Protein AF-A0A3D0ZKU4-F1 (afdb_monomer)

Secondary structure (DSSP, 8-state):
---PPP----------PPTTSTTTTS-HHHHHHHHHHHHHHHHT--GGG--EEEEE-S--TTS-S-HHHHHHHHTT--TTS-EEEE-BTBTHHHHHHHHHHHHHHHTS-S-EEEEE---GGGPPP-

Sequence (126 aa):
MSSQDIVVVGAARTPQGKLMGQLASRSAVQLGAAAIAAALERSGIGPAAVDAVIVGQVLTAGAGQNPARQSAVAAGIPLSAPAVTVNKVCLSGLSAIIQGVRLLKLGEADVVVAGGQESMSQAPHL

Structure (mmCIF, N/CA/C/O backbone):
data_AF-A0A3D0ZKU4-F1
#
_entry.id   AF-A0A3D0ZKU4-F1
#
loop_
_atom_site.group_PDB
_atom_site.id
_atom_site.type_symbol
_atom_site.label_atom_id
_atom_site.label_alt_id
_atom_site.label_comp_id
_atom_site.label_asym_id
_atom_site.label_entity_id
_atom_site.label_seq_id
_atom_site.pdbx_PDB_ins_code
_atom_site.Cartn_x
_atom_site.Cartn_y
_atom_site.Cartn_z
_atom_site.occupancy
_atom_site.B_iso_or_equiv
_atom_site.auth_seq_id
_atom_site.auth_comp_id
_atom_site.auth_asym_id
_atom_site.auth_atom_id
_atom_site.pdbx_PDB_model_num
ATOM 1 N N . MET A 1 1 ? -7.872 18.786 19.645 1.00 58.84 1 MET A N 1
ATOM 2 C CA . MET A 1 1 ? -7.350 17.698 18.787 1.00 58.84 1 MET A CA 1
ATOM 3 C C . MET A 1 1 ? -7.410 16.425 19.610 1.00 58.84 1 MET A C 1
ATOM 5 O O . MET A 1 1 ? -7.011 16.492 20.765 1.00 58.84 1 MET A O 1
ATOM 9 N N . SER A 1 2 ? -7.984 15.341 19.079 1.00 56.84 2 SER A N 1
ATOM 10 C CA . SER A 1 2 ? -8.074 14.058 19.795 1.00 56.84 2 SER A CA 1
ATOM 11 C C . SER A 1 2 ? -6.680 13.603 20.242 1.00 56.84 2 SER A C 1
ATOM 13 O O . SER A 1 2 ? -5.726 13.701 19.472 1.00 56.84 2 SER A O 1
ATOM 15 N N . SER A 1 3 ? -6.569 13.152 21.489 1.00 68.31 3 SER A N 1
ATOM 16 C CA . SER A 1 3 ? -5.345 12.685 22.149 1.00 68.31 3 SER A CA 1
ATOM 17 C C . SER A 1 3 ? -5.026 11.218 21.842 1.00 68.31 3 SER A C 1
ATOM 19 O O . SER A 1 3 ? -4.421 10.543 22.669 1.00 68.31 3 SER A O 1
ATOM 21 N N . GLN A 1 4 ? -5.512 10.687 20.719 1.00 82.50 4 GLN A N 1
ATOM 22 C CA . GLN A 1 4 ? -5.302 9.287 20.366 1.00 82.50 4 GLN A CA 1
ATOM 23 C C . GLN A 1 4 ? -3.993 9.118 19.598 1.00 82.50 4 GLN A C 1
ATOM 25 O O . GLN A 1 4 ? -3.766 9.761 18.568 1.00 82.50 4 GLN A O 1
ATOM 30 N N . ASP A 1 5 ? -3.137 8.246 20.123 1.00 93.25 5 ASP A N 1
ATOM 31 C CA . ASP A 1 5 ? -1.880 7.880 19.492 1.00 93.25 5 ASP A CA 1
ATOM 32 C C . ASP A 1 5 ? -2.139 7.062 18.225 1.00 93.25 5 ASP A C 1
ATOM 34 O O . ASP A 1 5 ? -2.928 6.119 18.214 1.00 93.25 5 ASP A O 1
ATOM 38 N N . ILE A 1 6 ? -1.435 7.409 17.149 1.00 96.25 6 ILE A N 1
ATOM 39 C CA . ILE A 1 6 ? -1.428 6.630 15.910 1.00 96.25 6 ILE A CA 1
ATOM 40 C C . ILE A 1 6 ? -0.167 5.781 15.903 1.00 96.25 6 ILE A C 1
ATOM 42 O O . ILE A 1 6 ? 0.945 6.310 15.948 1.00 96.25 6 ILE A O 1
ATOM 46 N N . VAL A 1 7 ? -0.347 4.468 15.815 1.00 97.50 7 VAL A N 1
ATOM 47 C CA . VAL A 1 7 ? 0.726 3.482 15.963 1.00 97.50 7 VAL A CA 1
ATOM 48 C C . VAL A 1 7 ? 0.870 2.607 14.719 1.00 97.50 7 VAL A C 1
ATOM 50 O O . VAL A 1 7 ? -0.086 2.370 13.984 1.00 97.50 7 VAL A O 1
ATOM 53 N N . VAL A 1 8 ? 2.084 2.102 14.485 1.00 98.25 8 VAL A N 1
ATOM 54 C CA . VAL A 1 8 ? 2.352 1.084 13.460 1.00 98.25 8 VAL A CA 1
ATOM 55 C C . VAL A 1 8 ? 2.311 -0.285 14.127 1.00 98.25 8 VAL A C 1
ATOM 57 O O . VAL A 1 8 ? 3.216 -0.641 14.874 1.00 98.25 8 VAL A O 1
ATOM 60 N N . VAL A 1 9 ? 1.259 -1.047 13.846 1.00 97.81 9 VAL A N 1
ATOM 61 C CA . VAL A 1 9 ? 1.009 -2.369 14.452 1.00 97.81 9 VAL A CA 1
ATOM 62 C C . VAL A 1 9 ? 1.565 -3.536 13.634 1.00 97.81 9 VAL A C 1
ATOM 64 O O . VAL A 1 9 ? 1.704 -4.637 14.149 1.00 97.81 9 VAL A O 1
ATOM 67 N N . GLY A 1 10 ? 1.924 -3.310 12.370 1.00 98.19 10 GLY A N 1
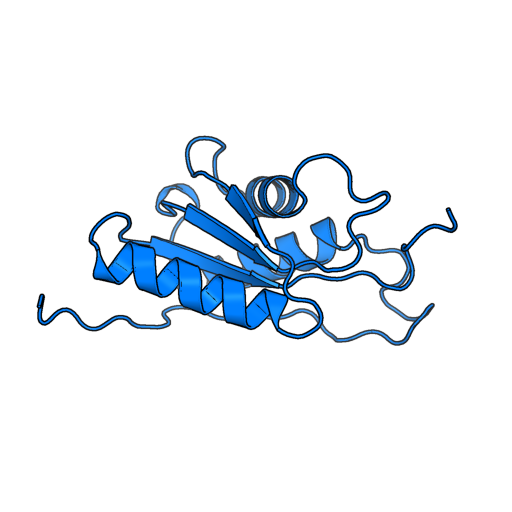ATOM 68 C CA . GLY A 1 10 ? 2.562 -4.305 11.511 1.00 98.19 10 GLY A CA 1
ATOM 69 C C . GLY A 1 10 ? 3.240 -3.654 10.313 1.00 98.19 10 GLY A C 1
ATOM 70 O O . GLY A 1 10 ? 2.774 -2.643 9.790 1.00 98.19 10 GLY A O 1
ATOM 71 N N . ALA A 1 11 ? 4.366 -4.224 9.886 1.00 98.38 11 ALA A N 1
ATOM 72 C CA . ALA A 1 11 ? 5.112 -3.755 8.725 1.00 98.38 11 ALA A CA 1
ATOM 73 C C . ALA A 1 11 ? 5.834 -4.913 8.029 1.00 98.38 11 ALA A C 1
ATOM 75 O O . ALA A 1 11 ? 6.412 -5.804 8.664 1.00 98.38 11 ALA A O 1
ATOM 76 N N . ALA A 1 12 ? 5.845 -4.875 6.700 1.00 98.75 12 ALA A N 1
ATOM 77 C CA . ALA A 1 12 ? 6.570 -5.820 5.870 1.00 98.75 12 ALA A CA 1
ATOM 78 C C . ALA A 1 12 ? 6.990 -5.169 4.549 1.00 98.75 12 ALA A C 1
ATOM 80 O O . ALA A 1 12 ? 6.451 -4.148 4.128 1.00 98.75 12 ALA A O 1
ATOM 81 N N . ARG A 1 13 ? 7.979 -5.777 3.894 1.00 98.75 13 ARG A N 1
ATOM 82 C CA . ARG A 1 13 ? 8.408 -5.436 2.537 1.00 98.75 13 ARG A CA 1
ATOM 83 C C . ARG A 1 13 ? 8.883 -6.692 1.826 1.00 98.75 13 ARG A C 1
ATOM 85 O O . ARG A 1 13 ? 9.367 -7.623 2.472 1.00 98.75 13 ARG A O 1
ATOM 92 N N . THR A 1 14 ? 8.836 -6.682 0.502 1.00 98.75 14 THR A N 1
ATOM 93 C CA . THR A 1 14 ? 9.520 -7.694 -0.305 1.00 98.75 14 THR A CA 1
ATOM 94 C C . THR A 1 14 ? 11.045 -7.493 -0.246 1.00 98.75 14 THR A C 1
ATOM 96 O O . THR A 1 14 ? 11.539 -6.421 0.148 1.00 98.75 14 THR A O 1
ATOM 99 N N . PRO A 1 15 ? 11.842 -8.488 -0.674 1.00 98.44 15 PRO A N 1
ATOM 100 C CA . PRO A 1 15 ? 13.199 -8.230 -1.145 1.00 98.44 15 PRO A CA 1
ATOM 101 C C . PRO A 1 15 ? 13.193 -7.174 -2.264 1.00 98.44 15 PRO A C 1
ATOM 103 O O . PRO A 1 15 ? 12.204 -7.035 -2.986 1.00 98.44 15 PRO A O 1
ATOM 106 N N . GLN A 1 16 ? 14.294 -6.437 -2.417 1.00 98.19 16 GLN A N 1
ATOM 107 C CA . GLN A 1 16 ? 14.483 -5.527 -3.549 1.00 98.19 16 GLN A CA 1
ATOM 108 C C . GLN A 1 16 ? 15.291 -6.253 -4.626 1.00 98.19 16 GLN A C 1
ATOM 110 O O . GLN A 1 16 ? 16.435 -6.640 -4.393 1.00 98.19 16 GLN A O 1
ATOM 115 N N . GLY A 1 17 ? 14.671 -6.484 -5.783 1.00 97.75 17 GLY A N 1
ATOM 116 C CA . GLY A 1 17 ? 15.328 -7.092 -6.938 1.00 97.75 17 GLY A CA 1
ATOM 117 C C . GLY A 1 17 ? 16.066 -6.052 -7.778 1.00 97.75 17 GLY A C 1
ATOM 118 O O . GLY A 1 17 ? 15.670 -4.888 -7.820 1.00 97.75 17 GLY A O 1
ATOM 119 N N . LYS A 1 18 ? 17.120 -6.475 -8.483 1.00 98.38 18 LYS A N 1
ATOM 120 C CA . LYS A 1 18 ? 17.733 -5.647 -9.534 1.00 98.38 18 LYS A CA 1
ATOM 121 C C . LYS A 1 18 ? 16.801 -5.557 -10.750 1.00 98.38 18 LYS A C 1
ATOM 123 O O . LYS A 1 18 ? 15.981 -6.453 -10.966 1.00 98.38 18 LYS A O 1
ATOM 128 N N . LEU A 1 19 ? 16.950 -4.498 -11.549 1.00 98.19 19 LEU A N 1
ATOM 129 C CA . LEU A 1 19 ? 16.258 -4.354 -12.834 1.00 98.19 19 LEU A CA 1
ATOM 130 C C . LEU A 1 19 ? 16.525 -5.588 -13.711 1.00 98.19 19 LEU A C 1
ATOM 132 O O . LEU A 1 19 ? 17.675 -6.009 -13.827 1.00 98.19 19 LEU A O 1
ATOM 136 N N . MET A 1 20 ? 15.468 -6.176 -14.278 1.00 97.12 20 MET A N 1
ATOM 137 C CA . MET A 1 20 ? 15.522 -7.438 -15.035 1.00 97.12 20 MET A CA 1
ATOM 138 C C . MET A 1 20 ? 16.142 -8.621 -14.259 1.00 97.12 20 MET A C 1
ATOM 140 O O . MET A 1 20 ? 16.678 -9.553 -14.850 1.00 97.12 20 MET A O 1
ATOM 144 N N . GLY A 1 21 ? 16.084 -8.584 -12.923 1.00 97.81 21 GLY A N 1
ATOM 145 C CA . GLY A 1 21 ? 16.645 -9.601 -12.033 1.00 97.81 21 GLY A CA 1
ATOM 146 C C . GLY A 1 21 ? 15.610 -10.563 -11.436 1.00 97.81 21 GLY A C 1
ATOM 147 O O . GLY A 1 21 ? 14.630 -10.952 -12.064 1.00 97.81 21 GLY A O 1
ATOM 148 N N . GLN A 1 22 ? 15.821 -10.928 -10.170 1.00 98.25 22 GLN A N 1
ATOM 149 C CA . GLN A 1 22 ? 15.140 -12.026 -9.462 1.00 98.25 22 GLN A CA 1
ATOM 150 C C . GLN A 1 22 ? 13.617 -11.871 -9.362 1.00 98.25 22 GLN A C 1
ATOM 152 O O . GLN A 1 22 ? 12.902 -12.861 -9.234 1.00 98.25 22 GLN A O 1
ATOM 157 N N . LEU A 1 23 ? 13.124 -10.631 -9.386 1.00 98.31 23 LEU A N 1
ATOM 158 C CA . LEU A 1 23 ? 11.701 -10.307 -9.265 1.00 98.31 23 LEU A CA 1
ATOM 159 C C . LEU A 1 23 ? 11.095 -9.798 -10.580 1.00 98.31 23 LEU A C 1
ATOM 161 O O . LEU A 1 23 ? 9.961 -9.336 -10.572 1.00 98.31 23 LEU A O 1
ATOM 165 N N . ALA A 1 24 ? 11.809 -9.880 -11.710 1.00 98.19 24 ALA A N 1
ATOM 166 C CA . ALA A 1 24 ? 11.341 -9.332 -12.988 1.00 98.19 24 ALA A CA 1
ATOM 167 C C . ALA A 1 24 ? 10.034 -9.971 -13.490 1.00 98.19 24 ALA A C 1
ATOM 169 O O . ALA A 1 24 ? 9.214 -9.312 -14.126 1.00 98.19 24 ALA A O 1
ATOM 170 N N . SER A 1 25 ? 9.796 -11.241 -13.151 1.00 97.94 25 SER A N 1
ATOM 171 C CA . SER A 1 25 ? 8.555 -11.948 -13.483 1.00 97.94 25 SER A CA 1
ATOM 172 C C . SER A 1 25 ? 7.359 -11.548 -12.611 1.00 97.94 25 SER A C 1
ATOM 174 O O . SER A 1 25 ? 6.247 -12.008 -12.867 1.00 97.94 25 SER A O 1
ATOM 176 N N . ARG A 1 26 ? 7.553 -10.708 -11.585 1.00 98.25 26 ARG A N 1
ATOM 177 C CA . ARG A 1 26 ? 6.495 -10.275 -10.667 1.00 98.25 26 ARG A CA 1
ATOM 178 C C . ARG A 1 26 ? 5.981 -8.884 -11.024 1.00 98.25 26 ARG A C 1
ATOM 180 O O . ARG A 1 26 ? 6.755 -7.935 -11.185 1.00 98.25 26 ARG A O 1
ATOM 187 N N . SER A 1 27 ? 4.659 -8.758 -11.098 1.00 98.56 27 SER A N 1
ATOM 188 C CA . SER A 1 27 ? 4.017 -7.457 -11.278 1.00 98.56 27 SER A CA 1
ATOM 189 C C . SER A 1 27 ? 4.097 -6.623 -10.002 1.00 98.56 27 SER A C 1
ATOM 191 O O . SER A 1 27 ? 4.216 -7.158 -8.897 1.00 98.56 27 SER A O 1
ATOM 193 N N . ALA A 1 28 ? 3.987 -5.299 -10.141 1.00 98.69 28 ALA A N 1
ATOM 194 C CA . ALA A 1 28 ? 3.934 -4.396 -8.990 1.00 98.69 28 ALA A CA 1
ATOM 195 C C . ALA A 1 28 ? 2.793 -4.782 -8.028 1.00 98.69 28 ALA A C 1
ATOM 197 O O . ALA A 1 28 ? 2.982 -4.784 -6.815 1.00 98.69 28 ALA A O 1
ATOM 198 N N . VAL A 1 29 ? 1.652 -5.210 -8.582 1.00 98.81 29 VAL A N 1
ATOM 199 C CA . VAL A 1 29 ? 0.491 -5.699 -7.826 1.00 98.81 29 VAL A CA 1
ATOM 200 C C . VAL A 1 29 ? 0.829 -6.938 -6.995 1.00 98.81 29 VAL A C 1
ATOM 202 O O . VAL A 1 29 ? 0.514 -6.989 -5.811 1.00 98.81 29 VAL A O 1
ATOM 205 N N . GLN A 1 30 ? 1.507 -7.933 -7.577 1.00 98.81 30 GLN A N 1
ATOM 206 C CA . GLN A 1 30 ? 1.895 -9.148 -6.848 1.00 98.81 30 GLN A CA 1
ATOM 207 C C . GLN A 1 30 ? 2.863 -8.844 -5.698 1.00 98.81 30 GLN A C 1
ATOM 209 O O . GLN A 1 30 ? 2.749 -9.425 -4.620 1.00 98.81 30 GLN A O 1
ATOM 214 N N . LEU A 1 31 ? 3.807 -7.925 -5.919 1.00 98.88 31 LEU A N 1
ATOM 215 C CA . LEU A 1 31 ? 4.762 -7.497 -4.896 1.00 98.88 31 LEU A CA 1
ATOM 216 C C . LEU A 1 31 ? 4.063 -6.742 -3.757 1.00 98.88 31 LEU A C 1
ATOM 218 O O . LEU A 1 31 ? 4.319 -7.024 -2.586 1.00 98.88 31 LEU A O 1
ATOM 222 N N . GLY A 1 32 ? 3.153 -5.823 -4.091 1.00 98.81 32 GLY A N 1
ATOM 223 C CA . GLY A 1 32 ? 2.365 -5.090 -3.104 1.00 98.81 32 GLY A CA 1
ATOM 224 C C . GLY A 1 32 ? 1.428 -5.992 -2.308 1.00 98.81 32 GLY A C 1
ATOM 225 O O . GLY A 1 32 ? 1.398 -5.897 -1.086 1.00 98.81 32 GLY A O 1
ATOM 226 N N . ALA A 1 33 ? 0.731 -6.920 -2.967 1.00 98.88 33 ALA A N 1
ATOM 227 C CA . ALA A 1 33 ? -0.142 -7.888 -2.305 1.00 98.88 33 ALA A CA 1
ATOM 228 C C . ALA A 1 33 ? 0.619 -8.740 -1.277 1.00 98.88 33 ALA A C 1
ATOM 230 O O . ALA A 1 33 ? 0.177 -8.879 -0.139 1.00 98.88 33 ALA A O 1
ATOM 231 N N . ALA A 1 34 ? 1.803 -9.245 -1.645 1.00 98.88 34 ALA A N 1
ATOM 232 C CA . ALA A 1 34 ? 2.650 -10.014 -0.736 1.00 98.88 34 ALA A CA 1
ATOM 233 C C . ALA A 1 34 ? 3.101 -9.188 0.483 1.00 98.88 34 ALA A C 1
ATOM 235 O O . ALA A 1 34 ? 3.108 -9.692 1.606 1.00 98.88 34 ALA A O 1
ATOM 236 N N . ALA A 1 35 ? 3.458 -7.915 0.280 1.00 98.88 35 ALA A N 1
ATOM 237 C CA . ALA A 1 35 ? 3.839 -7.026 1.374 1.00 98.88 35 ALA A CA 1
ATOM 238 C C . ALA A 1 35 ? 2.655 -6.702 2.303 1.00 98.88 35 ALA A C 1
ATOM 240 O O . ALA A 1 35 ? 2.823 -6.726 3.520 1.00 98.88 35 ALA A O 1
ATOM 241 N N . ILE A 1 36 ? 1.466 -6.442 1.748 1.00 98.88 36 ILE A N 1
ATOM 242 C CA . ILE A 1 36 ? 0.249 -6.162 2.523 1.00 98.88 36 ILE A CA 1
ATOM 243 C C . ILE A 1 36 ? -0.151 -7.383 3.355 1.00 98.88 36 ILE A C 1
ATOM 245 O O . ILE A 1 36 ? -0.343 -7.251 4.561 1.00 98.88 36 ILE A O 1
ATOM 249 N N . ALA A 1 37 ? -0.215 -8.568 2.741 1.00 98.88 37 ALA A N 1
ATOM 250 C CA . ALA A 1 37 ? -0.584 -9.801 3.433 1.00 98.88 37 ALA A CA 1
ATOM 251 C C . ALA A 1 37 ? 0.360 -10.091 4.612 1.00 98.88 37 ALA A C 1
ATOM 253 O O . ALA A 1 37 ? -0.098 -10.331 5.725 1.00 98.88 37 ALA A O 1
ATOM 254 N N . ALA A 1 38 ? 1.675 -9.967 4.401 1.00 98.88 38 ALA A N 1
ATOM 255 C CA . ALA A 1 38 ? 2.662 -10.167 5.462 1.00 98.88 38 ALA A CA 1
ATOM 256 C C . ALA A 1 38 ? 2.595 -9.091 6.563 1.00 98.88 38 ALA A C 1
ATOM 258 O O . ALA A 1 38 ? 2.908 -9.372 7.719 1.00 98.88 38 ALA A O 1
ATOM 259 N N . ALA A 1 39 ? 2.224 -7.849 6.234 1.00 98.81 39 ALA A N 1
ATOM 260 C CA . ALA A 1 39 ? 2.046 -6.797 7.233 1.00 98.81 39 ALA A CA 1
ATOM 261 C C . ALA A 1 39 ? 0.812 -7.051 8.115 1.00 98.81 39 ALA A C 1
ATOM 263 O O . ALA A 1 39 ? 0.907 -6.867 9.327 1.00 98.81 39 ALA A O 1
ATOM 264 N N . LEU A 1 40 ? -0.297 -7.509 7.520 1.00 98.75 40 LEU A N 1
ATOM 265 C CA . LEU A 1 40 ? -1.516 -7.904 8.238 1.00 98.75 40 LEU A CA 1
ATOM 266 C C . LEU A 1 40 ? -1.294 -9.143 9.114 1.00 98.75 40 LEU A C 1
ATOM 268 O O . LEU A 1 40 ? -1.706 -9.169 10.268 1.00 98.75 40 LEU A O 1
ATOM 272 N N . GLU A 1 41 ? -0.576 -10.144 8.602 1.00 98.62 41 GLU A N 1
ATOM 273 C CA . GLU A 1 41 ? -0.200 -11.327 9.383 1.00 98.62 41 GLU A CA 1
ATOM 274 C C . GLU A 1 41 ? 0.594 -10.933 10.639 1.00 98.62 41 GLU A C 1
ATOM 276 O O . GLU A 1 41 ? 0.276 -11.365 11.744 1.00 98.62 41 GLU A O 1
ATOM 281 N N . ARG A 1 42 ? 1.595 -10.054 10.490 1.00 98.56 42 ARG A N 1
ATOM 282 C CA . ARG A 1 42 ? 2.445 -9.592 11.603 1.00 98.56 42 ARG A CA 1
ATOM 283 C C . ARG A 1 42 ? 1.719 -8.705 12.607 1.00 98.56 42 ARG A C 1
ATOM 285 O O . ARG A 1 42 ? 2.155 -8.653 13.753 1.00 98.56 42 ARG A O 1
ATOM 292 N N . SER A 1 43 ? 0.672 -7.992 12.190 1.00 98.38 43 SER A N 1
ATOM 293 C CA . SER A 1 43 ? -0.146 -7.197 13.110 1.00 98.38 43 SER A CA 1
ATOM 294 C C . SER A 1 43 ? -1.207 -8.019 13.836 1.00 98.38 43 SER A C 1
ATOM 296 O O . SER A 1 43 ? -1.757 -7.543 14.826 1.00 98.38 43 SER A O 1
ATOM 298 N N . GLY A 1 44 ? -1.528 -9.223 13.348 1.00 98.12 44 GLY A N 1
ATOM 299 C CA . GLY A 1 44 ? -2.657 -10.015 13.838 1.00 98.12 44 GLY A CA 1
ATOM 300 C C . GLY A 1 44 ? -4.028 -9.433 13.464 1.00 98.12 44 GLY A C 1
ATOM 301 O O . GLY A 1 44 ? -5.045 -9.898 13.975 1.00 98.12 44 GLY A O 1
ATOM 302 N N . ILE A 1 45 ? -4.078 -8.425 12.584 1.00 98.06 45 ILE A N 1
ATOM 303 C CA . ILE A 1 45 ? -5.325 -7.793 12.142 1.00 98.06 45 ILE A CA 1
ATOM 304 C C . ILE A 1 45 ? -5.902 -8.563 10.956 1.00 98.06 45 ILE A C 1
ATOM 306 O O . ILE A 1 45 ? -5.242 -8.767 9.937 1.00 98.06 45 ILE A O 1
ATOM 310 N N . GLY A 1 46 ? -7.174 -8.948 11.067 1.00 98.25 46 GLY A N 1
ATOM 311 C CA . GLY A 1 46 ? -7.906 -9.573 9.970 1.00 98.25 46 GLY A CA 1
ATOM 312 C C . GLY A 1 46 ? -8.121 -8.602 8.794 1.00 98.25 46 GLY A C 1
ATOM 313 O O . GLY A 1 46 ? -8.469 -7.445 9.032 1.00 98.25 46 GLY A O 1
ATOM 314 N N . PRO A 1 47 ? -8.016 -9.045 7.524 1.00 98.38 47 PRO A N 1
ATOM 315 C CA . PRO A 1 47 ? -8.180 -8.168 6.357 1.00 98.38 47 PRO A CA 1
ATOM 316 C C . PRO A 1 47 ? -9.520 -7.421 6.293 1.00 98.38 47 PRO A C 1
ATOM 318 O O . PRO A 1 47 ? -9.590 -6.328 5.741 1.00 98.38 47 PRO A O 1
ATOM 321 N N . ALA A 1 48 ? -10.582 -7.998 6.865 1.00 98.44 48 ALA A N 1
ATOM 322 C CA . ALA A 1 48 ? -11.916 -7.398 6.904 1.00 98.44 48 ALA A CA 1
ATOM 323 C C . ALA A 1 48 ? -12.030 -6.182 7.840 1.00 98.44 48 ALA A C 1
ATOM 325 O O . ALA A 1 48 ? -12.999 -5.441 7.728 1.00 98.44 48 ALA A O 1
ATOM 326 N N . ALA A 1 49 ? -11.066 -5.982 8.743 1.00 98.38 49 ALA A N 1
ATOM 327 C CA . ALA A 1 49 ? -11.024 -4.830 9.638 1.00 98.38 49 ALA A CA 1
ATOM 328 C C . ALA A 1 49 ? -10.349 -3.603 9.006 1.00 98.38 49 ALA A C 1
ATOM 330 O O . ALA A 1 49 ? -10.283 -2.567 9.647 1.00 98.38 49 ALA A O 1
ATOM 331 N N . VAL A 1 50 ? -9.799 -3.715 7.791 1.00 98.75 50 VAL A N 1
ATOM 332 C CA . VAL A 1 50 ? -9.154 -2.589 7.105 1.00 98.75 50 VAL A CA 1
ATOM 333 C C . VAL A 1 50 ? -10.217 -1.657 6.531 1.00 98.75 50 VAL A C 1
ATOM 335 O O . VAL A 1 50 ? -10.991 -2.069 5.670 1.00 98.75 50 VAL A O 1
ATOM 338 N N . ASP A 1 51 ? -10.195 -0.389 6.933 1.00 98.75 51 ASP A N 1
ATOM 339 C CA . ASP A 1 51 ? -11.137 0.630 6.460 1.00 98.75 51 ASP A CA 1
ATOM 340 C C . ASP A 1 51 ? -10.691 1.262 5.140 1.00 98.75 51 ASP A C 1
ATOM 342 O O . ASP A 1 51 ? -11.514 1.613 4.299 1.00 98.75 51 ASP A O 1
ATOM 346 N N . ALA A 1 52 ? -9.380 1.409 4.927 1.00 98.75 52 ALA A N 1
ATOM 347 C CA . ALA A 1 52 ? -8.840 2.008 3.711 1.00 98.75 52 ALA A CA 1
ATOM 348 C C . ALA A 1 52 ? -7.463 1.455 3.332 1.00 98.75 52 ALA A C 1
ATOM 350 O O . ALA A 1 52 ? -6.645 1.096 4.183 1.00 98.75 52 ALA A O 1
ATOM 351 N N . VAL A 1 53 ? -7.182 1.445 2.026 1.00 98.88 53 VAL A N 1
ATOM 352 C CA . VAL A 1 53 ? -5.885 1.046 1.468 1.00 98.88 53 VAL A CA 1
ATOM 353 C C . VAL A 1 53 ? -5.312 2.156 0.594 1.00 98.88 53 VAL A C 1
ATOM 355 O O . VAL A 1 53 ? -5.931 2.593 -0.373 1.00 98.88 53 VAL A O 1
ATOM 358 N N . ILE A 1 54 ? -4.096 2.603 0.886 1.00 98.88 54 ILE A N 1
ATOM 359 C CA . ILE A 1 54 ? -3.424 3.652 0.114 1.00 98.88 54 ILE A CA 1
ATOM 360 C C . ILE A 1 54 ? -2.052 3.129 -0.294 1.00 98.88 54 ILE A C 1
ATOM 362 O O . ILE A 1 54 ? -1.206 2.847 0.550 1.00 98.88 54 ILE A O 1
ATOM 366 N N . VAL A 1 55 ? -1.803 2.988 -1.594 1.00 98.88 55 VAL A N 1
ATOM 367 C CA . VAL A 1 55 ? -0.530 2.442 -2.089 1.00 98.88 55 VAL A CA 1
ATOM 368 C C . VAL A 1 55 ? 0.082 3.379 -3.114 1.00 98.88 55 VAL A C 1
ATOM 370 O O . VAL A 1 55 ? -0.555 3.780 -4.086 1.00 98.88 55 VAL A O 1
ATOM 373 N N . GLY A 1 56 ? 1.344 3.729 -2.900 1.00 98.94 56 GLY A N 1
ATOM 374 C CA . GLY A 1 56 ? 2.133 4.484 -3.858 1.00 98.94 56 GLY A CA 1
ATOM 375 C C . GLY A 1 56 ? 2.645 3.621 -5.011 1.00 98.94 56 GLY A C 1
ATOM 376 O O . GLY A 1 56 ? 3.241 2.581 -4.750 1.00 98.94 56 GLY A O 1
ATOM 377 N N . GLN A 1 57 ? 2.483 4.070 -6.257 1.00 98.81 57 GLN A N 1
ATOM 378 C CA . GLN A 1 57 ? 3.129 3.480 -7.441 1.00 98.81 57 GLN A CA 1
ATOM 379 C C . GLN A 1 57 ? 3.361 4.569 -8.494 1.00 98.81 57 GLN A C 1
ATOM 381 O O . GLN A 1 57 ? 2.467 5.378 -8.747 1.00 98.81 57 GLN A O 1
ATOM 386 N N . VAL A 1 58 ? 4.548 4.600 -9.104 1.00 98.75 58 VAL A N 1
ATOM 387 C CA . VAL A 1 58 ? 4.910 5.626 -10.090 1.00 98.75 58 VAL A CA 1
ATOM 388 C C . VAL A 1 58 ? 4.585 5.151 -11.499 1.00 98.75 58 VAL A C 1
ATOM 390 O O . VAL A 1 58 ? 3.868 5.835 -12.228 1.00 98.75 58 VAL A O 1
ATOM 393 N N . LEU A 1 59 ? 5.086 3.975 -11.881 1.00 98.12 59 LEU A N 1
ATOM 394 C CA . LEU A 1 59 ? 4.917 3.428 -13.226 1.00 98.12 59 LEU A CA 1
ATOM 395 C C . LEU A 1 59 ? 3.643 2.580 -13.275 1.00 98.12 59 LEU A C 1
ATOM 397 O O . LEU A 1 59 ? 3.647 1.384 -12.995 1.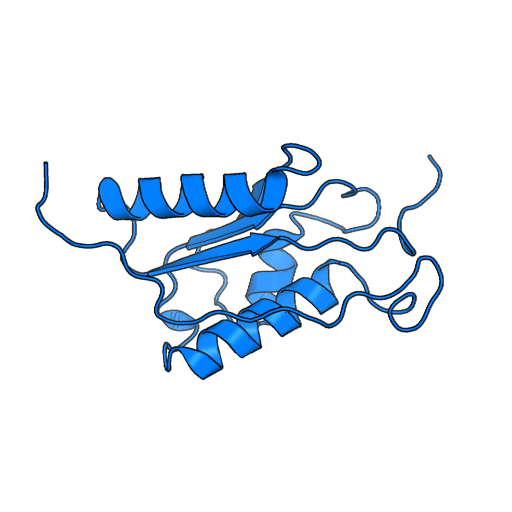00 98.12 59 LEU A O 1
ATOM 401 N N . THR A 1 60 ? 2.512 3.213 -13.584 1.00 97.62 60 THR A N 1
ATOM 402 C CA . THR A 1 60 ? 1.196 2.546 -13.615 1.00 97.62 60 THR A CA 1
ATOM 403 C C . THR A 1 60 ? 0.787 2.038 -14.997 1.00 97.62 60 THR A C 1
ATOM 405 O O . THR A 1 60 ? -0.170 1.268 -15.103 1.00 97.62 60 THR A O 1
ATOM 408 N N . ALA A 1 61 ? 1.504 2.421 -16.059 1.00 97.69 61 ALA A N 1
ATOM 409 C CA . ALA A 1 61 ? 1.265 1.901 -17.402 1.00 97.69 61 ALA A CA 1
ATOM 410 C C . ALA A 1 61 ? 1.398 0.367 -17.414 1.00 97.69 61 ALA A C 1
ATOM 412 O O . ALA A 1 61 ? 2.353 -0.184 -16.874 1.00 97.69 61 ALA A O 1
ATOM 413 N N . GLY A 1 62 ? 0.413 -0.326 -17.992 1.00 94.94 62 GLY A N 1
ATOM 414 C CA . GLY A 1 62 ? 0.369 -1.794 -18.021 1.00 94.94 62 GLY A CA 1
ATOM 415 C C . GLY A 1 62 ? -0.044 -2.471 -16.704 1.00 94.94 62 GLY A C 1
ATOM 416 O O . GLY A 1 62 ? -0.246 -3.680 -16.694 1.00 94.94 62 GLY A O 1
ATOM 417 N N . ALA A 1 63 ? -0.243 -1.728 -15.608 1.00 97.19 63 ALA A N 1
ATOM 418 C CA . ALA A 1 63 ? -0.608 -2.303 -14.308 1.00 97.19 63 ALA A CA 1
ATOM 419 C C . ALA A 1 63 ? -2.122 -2.544 -14.120 1.00 97.19 63 ALA A C 1
ATOM 421 O O . ALA A 1 63 ? -2.532 -3.075 -13.090 1.00 97.19 63 ALA A O 1
ATOM 422 N N . GLY A 1 64 ? -2.961 -2.156 -15.086 1.00 96.94 64 GLY A N 1
ATOM 423 C CA . GLY A 1 64 ? -4.422 -2.274 -15.011 1.00 96.94 64 GLY A CA 1
ATOM 424 C C . GLY A 1 64 ? -5.100 -1.177 -14.179 1.00 96.94 64 GLY A C 1
ATOM 425 O O . GLY A 1 64 ? -4.495 -0.165 -13.823 1.00 96.94 64 GLY A O 1
ATOM 426 N N . GLN A 1 65 ? -6.390 -1.359 -13.882 1.00 97.94 65 GLN A N 1
ATOM 427 C CA . GLN A 1 65 ? -7.188 -0.374 -13.143 1.00 97.94 65 GLN A CA 1
ATOM 428 C C . GLN A 1 65 ? -6.780 -0.335 -11.667 1.00 97.94 65 GLN A C 1
ATOM 430 O O . GLN A 1 65 ? -6.799 -1.371 -11.010 1.00 97.94 65 GLN A O 1
ATOM 435 N N . ASN A 1 66 ? -6.448 0.852 -11.146 1.00 98.50 66 ASN A N 1
ATOM 436 C CA . ASN A 1 66 ? -6.129 1.102 -9.731 1.00 98.50 66 ASN A CA 1
ATOM 437 C C . ASN A 1 66 ? -5.260 -0.011 -9.089 1.00 98.50 66 ASN A C 1
ATOM 439 O O . ASN A 1 66 ? -5.776 -0.884 -8.383 1.00 98.50 66 ASN A O 1
ATOM 443 N N . PRO A 1 67 ? -3.936 -0.003 -9.312 1.00 98.75 67 PRO A N 1
ATOM 444 C CA . PRO A 1 67 ? -3.039 -1.036 -8.791 1.00 98.75 67 PRO A CA 1
ATOM 445 C C . PRO A 1 67 ? -3.113 -1.248 -7.269 1.00 98.75 67 PRO A C 1
ATOM 447 O O . PRO A 1 67 ? -2.893 -2.362 -6.807 1.00 98.75 67 PRO A O 1
ATOM 450 N N . ALA A 1 68 ? -3.474 -0.223 -6.486 1.00 98.88 68 ALA A N 1
ATOM 451 C CA . ALA A 1 68 ? -3.679 -0.356 -5.040 1.00 98.88 68 ALA A CA 1
ATOM 452 C C . ALA A 1 68 ? -4.877 -1.2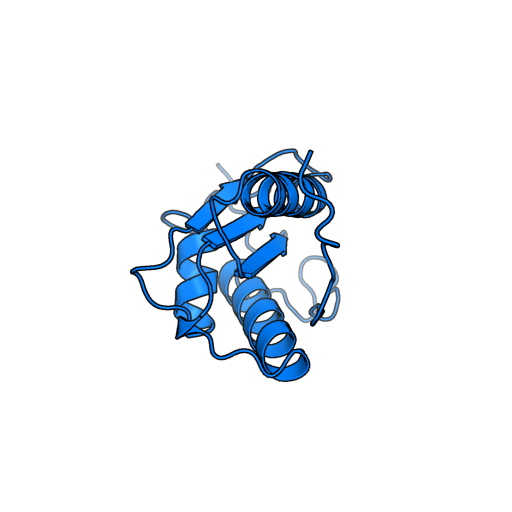60 -4.718 1.00 98.88 68 ALA A C 1
ATOM 454 O O . ALA A 1 68 ? -4.784 -2.127 -3.850 1.00 98.88 68 ALA A O 1
ATOM 455 N N . ARG A 1 69 ? -5.989 -1.094 -5.450 1.00 98.81 69 ARG A N 1
ATOM 456 C CA . ARG A 1 69 ? -7.172 -1.960 -5.342 1.00 98.81 69 ARG A CA 1
ATOM 457 C C . ARG A 1 69 ? -6.827 -3.406 -5.666 1.00 98.81 69 ARG A C 1
ATOM 459 O O . ARG A 1 69 ? -7.237 -4.298 -4.928 1.00 98.81 69 ARG A O 1
ATOM 466 N N . GLN A 1 70 ? -6.080 -3.639 -6.742 1.00 98.81 70 GLN A N 1
ATOM 467 C CA . GLN A 1 70 ? -5.697 -4.997 -7.125 1.00 98.81 70 GLN A CA 1
ATOM 468 C C . GLN A 1 70 ? -4.841 -5.665 -6.041 1.00 98.81 70 GLN A C 1
ATOM 470 O O . GLN A 1 70 ? -5.114 -6.803 -5.666 1.00 98.81 70 GLN A O 1
ATOM 475 N N . SER A 1 71 ? -3.865 -4.943 -5.480 1.00 98.88 71 SER A N 1
ATOM 476 C CA . SER A 1 71 ? -3.010 -5.457 -4.402 1.00 98.88 71 SER A CA 1
ATOM 477 C C . SER A 1 71 ? -3.783 -5.731 -3.116 1.00 98.88 71 SER A C 1
ATOM 479 O O . SER A 1 71 ? -3.542 -6.747 -2.473 1.00 98.88 71 SER A O 1
ATOM 481 N N . ALA A 1 72 ? -4.734 -4.859 -2.762 1.00 98.88 72 ALA A N 1
ATOM 482 C CA . ALA A 1 72 ? -5.603 -5.039 -1.602 1.00 98.88 72 ALA A CA 1
ATOM 483 C C . ALA A 1 72 ? -6.412 -6.341 -1.700 1.00 98.88 72 ALA A C 1
ATOM 485 O O . ALA A 1 72 ? -6.364 -7.170 -0.794 1.00 98.88 72 ALA A O 1
ATOM 486 N N . VAL A 1 73 ? -7.097 -6.549 -2.830 1.00 98.75 73 VAL A N 1
ATOM 487 C CA . VAL A 1 73 ? -7.914 -7.751 -3.066 1.00 98.75 73 VAL A CA 1
ATOM 488 C C . VAL A 1 73 ? -7.047 -9.007 -3.090 1.00 98.75 73 VAL A C 1
ATOM 490 O O . VAL A 1 73 ? -7.392 -10.004 -2.462 1.00 98.75 73 VAL A O 1
ATOM 493 N N . ALA A 1 74 ? -5.891 -8.956 -3.756 1.00 98.69 74 ALA A N 1
ATOM 494 C CA . ALA A 1 74 ? -4.952 -10.075 -3.790 1.00 98.69 74 ALA A CA 1
ATOM 495 C C . ALA A 1 74 ? -4.342 -10.400 -2.409 1.00 98.69 74 ALA A C 1
ATOM 497 O O . ALA A 1 74 ? -3.911 -11.529 -2.193 1.00 98.69 74 ALA A O 1
ATOM 498 N N . ALA A 1 75 ? -4.333 -9.444 -1.474 1.00 98.69 75 ALA A N 1
ATOM 499 C CA . ALA A 1 75 ? -3.944 -9.646 -0.077 1.00 98.69 75 ALA A CA 1
ATOM 500 C C . ALA A 1 75 ? -5.111 -10.071 0.841 1.00 98.69 75 ALA A C 1
ATOM 502 O O . ALA A 1 75 ? -4.925 -10.192 2.049 1.00 98.69 75 ALA A O 1
ATOM 503 N N . GLY A 1 76 ? -6.311 -10.288 0.289 1.00 98.50 76 GLY A N 1
ATOM 504 C CA . GLY A 1 76 ? -7.496 -10.735 1.027 1.00 98.50 76 GLY A CA 1
ATOM 505 C C . GLY A 1 76 ? -8.354 -9.617 1.628 1.00 98.50 76 GLY A C 1
ATOM 506 O O . GLY A 1 76 ? -9.319 -9.918 2.326 1.00 98.50 76 GLY A O 1
ATOM 507 N N . ILE A 1 77 ? -8.045 -8.342 1.366 1.00 98.81 77 ILE A N 1
ATOM 508 C CA . ILE A 1 77 ? -8.859 -7.209 1.831 1.00 98.81 77 ILE A CA 1
ATOM 509 C C . ILE A 1 77 ? -10.139 -7.125 0.974 1.00 98.81 77 ILE A C 1
ATOM 511 O O . ILE A 1 77 ? -10.044 -7.131 -0.260 1.00 98.81 77 ILE A O 1
ATOM 515 N N . PRO A 1 78 ? -11.339 -7.036 1.581 1.00 98.12 78 PRO A N 1
ATOM 516 C CA . PRO A 1 78 ? -12.599 -7.017 0.844 1.00 98.12 78 PRO A CA 1
ATOM 517 C C . PRO A 1 78 ? -12.776 -5.745 0.003 1.00 98.12 78 PRO A C 1
ATOM 519 O O . PRO A 1 78 ? -12.199 -4.690 0.268 1.00 98.12 78 PRO A O 1
ATOM 522 N N . LEU A 1 79 ? -13.648 -5.827 -1.006 1.00 97.88 79 LEU A N 1
ATOM 523 C CA . LEU A 1 79 ? -13.964 -4.698 -1.892 1.00 97.88 79 LEU A CA 1
ATOM 524 C C . LEU A 1 79 ? -14.644 -3.521 -1.175 1.00 97.88 79 LEU A C 1
ATOM 526 O O . LEU A 1 79 ? -14.603 -2.407 -1.696 1.00 97.88 79 LEU A O 1
ATOM 530 N N . SER A 1 80 ? -15.239 -3.760 -0.003 1.00 97.88 80 SER A N 1
ATOM 531 C CA . SER A 1 80 ? -15.864 -2.731 0.834 1.00 97.88 80 SER A CA 1
ATOM 532 C C . SER A 1 80 ? -14.869 -1.683 1.333 1.00 97.88 80 SER A C 1
ATOM 534 O O . SER A 1 80 ? -15.246 -0.524 1.459 1.00 97.88 80 SER A O 1
ATOM 536 N N . ALA A 1 81 ? -13.606 -2.055 1.561 1.00 98.44 81 ALA A N 1
ATOM 537 C CA . ALA A 1 81 ? -12.562 -1.118 1.963 1.00 98.44 81 ALA A CA 1
ATOM 538 C C . ALA A 1 81 ? -12.104 -0.304 0.741 1.00 98.44 81 ALA A C 1
ATOM 540 O O . ALA A 1 81 ? -11.546 -0.911 -0.176 1.00 98.44 81 ALA A O 1
ATOM 541 N N . PRO A 1 82 ? -12.324 1.020 0.626 1.00 98.31 82 PRO A N 1
ATOM 542 C CA . PRO A 1 82 ? -11.802 1.835 -0.474 1.00 98.31 82 PRO A CA 1
ATOM 543 C C . PRO A 1 82 ? -10.279 1.708 -0.642 1.00 98.31 82 PRO A C 1
ATOM 545 O O . PRO A 1 82 ? -9.533 1.582 0.327 1.00 98.31 82 PRO A O 1
ATOM 548 N N . ALA A 1 83 ? -9.807 1.762 -1.891 1.00 98.81 83 ALA A N 1
ATOM 549 C CA . ALA A 1 83 ? -8.385 1.695 -2.211 1.00 98.81 83 ALA A CA 1
ATOM 550 C C . ALA A 1 83 ? -7.982 2.776 -3.217 1.00 98.81 83 ALA A C 1
ATOM 552 O O . ALA A 1 83 ? -8.665 2.968 -4.226 1.00 98.81 83 ALA A O 1
ATOM 553 N N . VAL A 1 84 ? -6.856 3.446 -2.978 1.00 98.75 84 VAL A N 1
ATOM 554 C CA . VAL A 1 84 ? -6.343 4.529 -3.828 1.00 98.75 84 VAL A CA 1
ATOM 555 C C . VAL A 1 84 ? -4.871 4.310 -4.169 1.00 98.75 84 VAL A C 1
ATOM 557 O O . VAL A 1 84 ? -4.040 4.030 -3.302 1.00 98.75 84 VAL A O 1
ATOM 560 N N . THR A 1 85 ? -4.543 4.467 -5.453 1.00 98.88 85 THR A N 1
ATOM 561 C CA . THR A 1 85 ? -3.158 4.584 -5.917 1.00 98.88 85 THR A CA 1
ATOM 562 C C . THR A 1 85 ? -2.739 6.045 -5.913 1.00 98.88 85 THR A C 1
ATOM 564 O O . THR A 1 85 ? -3.421 6.884 -6.498 1.00 98.88 85 THR A O 1
ATOM 567 N N . VAL A 1 86 ? -1.604 6.348 -5.287 1.00 98.62 86 VAL A N 1
ATOM 568 C CA . VAL A 1 86 ? -1.033 7.700 -5.268 1.00 98.62 86 VAL A CA 1
ATOM 569 C C . VAL A 1 86 ? 0.288 7.731 -6.018 1.00 98.62 86 VAL A C 1
ATOM 571 O O . VAL A 1 86 ? 1.098 6.814 -5.906 1.00 98.62 86 VAL A O 1
ATOM 574 N N . ASN A 1 87 ? 0.528 8.812 -6.754 1.00 98.50 87 ASN A N 1
ATOM 575 C CA . ASN A 1 87 ? 1.800 9.042 -7.421 1.00 98.50 87 ASN A CA 1
ATOM 576 C C . ASN A 1 87 ? 2.362 10.402 -6.998 1.00 98.50 87 ASN A C 1
ATOM 578 O O . ASN A 1 87 ? 1.818 11.456 -7.317 1.00 98.50 87 ASN A O 1
ATOM 582 N N . LYS A 1 88 ? 3.466 10.350 -6.258 1.00 98.50 88 LYS A N 1
ATOM 583 C CA . LYS A 1 88 ? 4.338 11.477 -5.923 1.00 98.50 88 LYS A CA 1
ATOM 584 C C . LYS A 1 88 ? 5.795 11.107 -6.220 1.00 98.50 88 LYS A C 1
ATOM 586 O O . LYS A 1 88 ? 6.693 11.362 -5.416 1.00 98.50 88 LYS A O 1
ATOM 591 N N . VAL A 1 89 ? 6.015 10.438 -7.354 1.00 98.56 89 VAL A N 1
ATOM 592 C CA . VAL A 1 89 ? 7.319 9.913 -7.789 1.00 98.56 89 VAL A CA 1
ATOM 593 C C . VAL A 1 89 ? 7.947 9.082 -6.654 1.00 98.56 89 VAL A C 1
ATOM 595 O O . VAL A 1 89 ? 7.246 8.295 -6.014 1.00 98.56 89 VAL A O 1
ATOM 598 N N . CYS A 1 90 ? 9.225 9.260 -6.326 1.00 98.12 90 CYS A N 1
ATOM 599 C CA . CYS A 1 90 ? 9.919 8.498 -5.284 1.00 98.12 90 CYS A CA 1
ATOM 600 C C . CYS A 1 90 ? 9.262 8.616 -3.895 1.00 98.12 90 CYS A C 1
ATOM 602 O O . CYS A 1 90 ? 9.447 7.747 -3.049 1.00 98.12 90 CYS A O 1
ATOM 604 N N . LEU A 1 91 ? 8.472 9.671 -3.654 1.00 98.44 91 LEU A N 1
ATOM 605 C CA . LEU A 1 91 ? 7.780 9.896 -2.385 1.00 98.44 91 LEU A CA 1
ATOM 606 C C . LEU A 1 91 ? 6.407 9.220 -2.310 1.00 98.44 91 LEU A C 1
ATOM 608 O O . LEU A 1 91 ? 5.724 9.389 -1.304 1.00 98.44 91 LEU A O 1
ATOM 612 N N . SER A 1 92 ? 5.977 8.468 -3.327 1.00 98.81 92 SER A N 1
ATOM 613 C CA . SER A 1 92 ? 4.627 7.883 -3.381 1.00 98.81 92 SER A CA 1
ATOM 614 C C . SER A 1 92 ? 4.302 7.018 -2.159 1.00 98.81 92 SER A C 1
ATOM 616 O O . SER A 1 92 ? 3.240 7.187 -1.566 1.00 98.81 92 SER A O 1
ATOM 618 N N . GLY A 1 93 ? 5.228 6.150 -1.731 1.00 98.62 93 GLY A N 1
ATOM 619 C CA . GLY A 1 93 ? 5.017 5.289 -0.561 1.00 98.62 93 GLY A CA 1
ATOM 620 C C . GLY A 1 93 ? 4.880 6.071 0.750 1.00 98.62 93 GLY A C 1
ATOM 621 O O . GLY A 1 93 ? 3.984 5.806 1.546 1.00 98.62 93 GLY A O 1
ATOM 622 N N . LEU A 1 94 ? 5.707 7.101 0.955 1.00 98.75 94 LEU A N 1
ATOM 623 C CA . LEU A 1 94 ? 5.594 7.963 2.136 1.00 98.75 94 LEU A CA 1
ATOM 624 C C . LEU A 1 94 ? 4.348 8.858 2.067 1.00 98.75 94 LEU A C 1
ATOM 626 O O . LEU A 1 94 ? 3.692 9.092 3.078 1.00 98.75 94 LEU A O 1
ATOM 630 N N . SER A 1 95 ? 3.983 9.331 0.874 1.00 98.75 95 SER A N 1
ATOM 631 C CA . SER A 1 95 ? 2.753 10.092 0.651 1.00 98.75 95 SER A CA 1
ATOM 632 C C . SER A 1 95 ? 1.516 9.262 0.990 1.00 98.75 95 SER A C 1
ATOM 634 O O . SER A 1 95 ? 0.572 9.807 1.557 1.00 98.75 95 SER A O 1
ATOM 636 N N . ALA A 1 96 ? 1.529 7.962 0.688 1.00 98.88 96 ALA A N 1
ATOM 637 C CA . ALA A 1 96 ? 0.469 7.045 1.080 1.00 98.88 96 ALA A CA 1
ATOM 638 C C . ALA A 1 96 ? 0.332 6.954 2.607 1.00 98.88 96 ALA A C 1
ATOM 640 O O . ALA A 1 96 ? -0.768 7.104 3.132 1.00 98.88 96 ALA A O 1
ATOM 641 N N . ILE A 1 97 ? 1.452 6.807 3.326 1.00 98.75 97 ILE A N 1
ATOM 642 C CA . ILE A 1 97 ? 1.473 6.793 4.799 1.00 98.75 97 ILE A CA 1
ATOM 643 C C . ILE A 1 97 ? 0.935 8.112 5.367 1.00 98.75 97 ILE A C 1
ATOM 645 O O . ILE A 1 97 ? 0.080 8.098 6.247 1.00 98.75 97 ILE A O 1
ATOM 649 N N . ILE A 1 98 ? 1.373 9.259 4.836 1.00 98.56 98 ILE A N 1
ATOM 650 C CA . ILE A 1 98 ? 0.891 10.581 5.270 1.00 98.56 98 ILE A CA 1
ATOM 651 C C . ILE A 1 98 ? -0.626 10.710 5.075 1.00 98.56 98 ILE A C 1
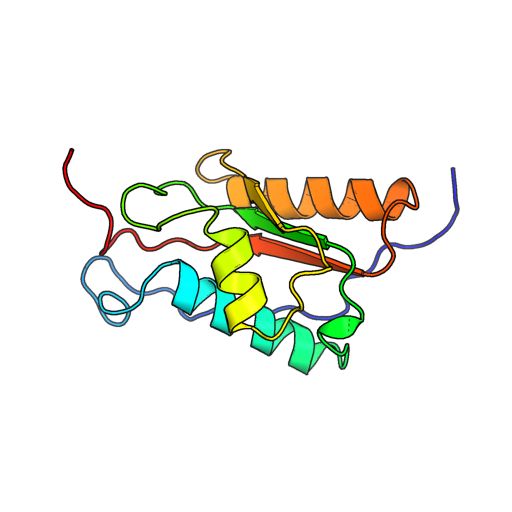ATOM 653 O O . ILE A 1 98 ? -1.306 11.248 5.948 1.00 98.56 98 ILE A O 1
ATOM 657 N N . GLN A 1 99 ? -1.162 10.242 3.945 1.00 98.62 99 GLN A N 1
ATOM 658 C CA . GLN A 1 99 ? -2.605 10.257 3.694 1.00 98.62 99 GLN A CA 1
ATOM 659 C C . GLN A 1 99 ? -3.357 9.312 4.638 1.00 98.62 99 GLN A C 1
ATOM 661 O O . GLN A 1 99 ? -4.368 9.724 5.196 1.00 98.62 99 GLN A O 1
ATOM 666 N N . GLY A 1 100 ? -2.834 8.112 4.904 1.00 98.44 100 GLY A N 1
ATOM 667 C CA 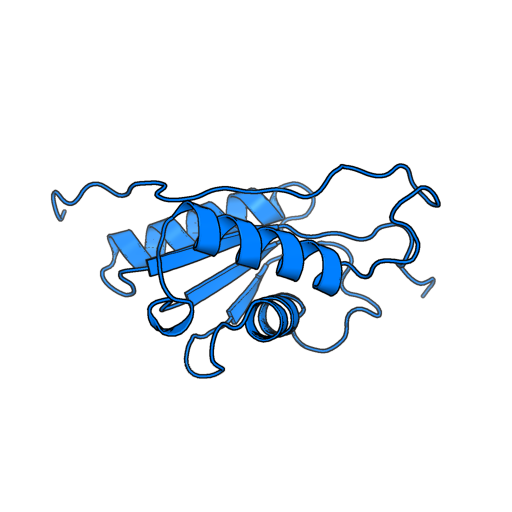. GLY A 1 100 ? -3.444 7.181 5.856 1.00 98.44 100 GLY A CA 1
ATOM 668 C C . GLY A 1 100 ? -3.502 7.741 7.274 1.00 98.44 100 GLY A C 1
ATOM 669 O O . GLY A 1 100 ? -4.552 7.723 7.907 1.00 98.44 100 GLY A O 1
ATOM 670 N N . VAL A 1 101 ? -2.413 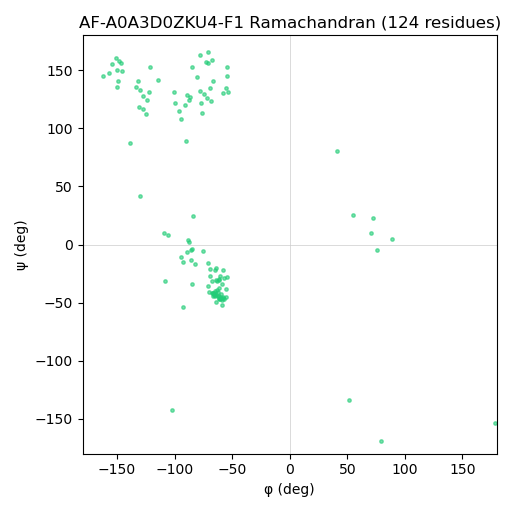8.361 7.735 1.00 97.88 101 VAL A N 1
ATOM 671 C CA . VAL A 1 101 ? -2.380 9.054 9.033 1.00 97.88 101 VAL A CA 1
ATOM 672 C C . VAL A 1 101 ? -3.423 10.174 9.102 1.00 97.88 101 VAL A C 1
ATOM 674 O O . VAL A 1 101 ? -3.974 10.414 10.170 1.00 97.88 101 VAL A O 1
ATOM 677 N N . ARG A 1 102 ? -3.718 10.874 7.998 1.00 97.31 102 ARG A N 1
ATOM 678 C CA . ARG A 1 102 ? -4.767 11.910 7.990 1.00 97.31 102 ARG A CA 1
ATOM 679 C C . ARG A 1 102 ? -6.157 11.317 8.194 1.00 97.31 102 ARG A C 1
ATOM 681 O O . ARG A 1 102 ? -6.895 11.892 8.982 1.00 97.31 102 ARG A O 1
ATOM 688 N N . LEU A 1 103 ? -6.472 10.180 7.568 1.00 97.62 103 LEU A N 1
ATOM 689 C CA . LEU A 1 103 ? -7.753 9.490 7.779 1.00 97.62 103 LEU A CA 1
ATOM 690 C C . LEU A 1 103 ? -7.936 9.114 9.255 1.00 97.62 103 LEU A C 1
ATOM 692 O O . LEU A 1 103 ? -8.947 9.466 9.854 1.00 97.62 103 LEU A O 1
ATOM 696 N N . LEU A 1 104 ? -6.903 8.513 9.860 1.00 97.06 104 LEU A N 1
ATOM 697 C CA . LEU A 1 104 ? -6.900 8.158 11.285 1.00 97.06 104 LEU A CA 1
ATOM 698 C C . LEU A 1 104 ? -7.066 9.399 12.181 1.00 97.06 104 LEU A C 1
ATOM 700 O O . LEU A 1 104 ? -7.892 9.423 13.087 1.00 97.06 104 LEU A O 1
ATOM 704 N N . LYS A 1 105 ? -6.318 10.481 11.910 1.00 96.06 105 LYS A N 1
ATOM 705 C CA . LYS A 1 105 ? -6.396 11.728 12.699 1.00 96.06 105 LYS A CA 1
ATOM 706 C C . LYS A 1 105 ? -7.756 12.418 12.621 1.00 96.06 105 LYS A C 1
ATOM 708 O O . LYS A 1 105 ? -8.107 13.140 13.553 1.00 96.06 105 LYS A O 1
ATOM 713 N N . LEU A 1 106 ? -8.458 12.268 11.501 1.00 95.75 106 LEU A N 1
ATOM 714 C CA . LEU A 1 106 ? -9.767 12.873 11.263 1.00 95.75 106 LEU A CA 1
ATOM 715 C C . LEU A 1 106 ? -10.925 11.979 11.733 1.00 95.75 106 LEU A C 1
ATOM 717 O O . LEU A 1 106 ? -12.061 12.442 11.739 1.00 95.75 106 LEU A O 1
ATOM 721 N N . GLY A 1 107 ? -10.644 10.745 12.170 1.00 95.38 107 GLY A N 1
ATOM 722 C CA . GLY A 1 107 ? -11.670 9.775 12.560 1.00 95.38 107 GLY A CA 1
ATOM 723 C C . GLY A 1 107 ? -12.452 9.211 11.370 1.00 95.38 107 GLY A C 1
ATOM 724 O O . GLY A 1 107 ? -13.587 8.782 11.537 1.00 95.38 107 GLY A O 1
ATOM 725 N N . GLU A 1 108 ? -11.872 9.250 10.166 1.00 96.50 108 GLU A N 1
ATOM 726 C CA . GLU A 1 108 ? -12.469 8.681 8.947 1.00 96.50 108 GLU A CA 1
ATOM 727 C C . GLU A 1 108 ? -12.153 7.183 8.780 1.00 96.50 108 GLU A C 1
ATOM 729 O O . GLU A 1 108 ? -12.751 6.517 7.939 1.00 96.50 108 GLU A O 1
ATOM 734 N N . ALA A 1 109 ? -11.195 6.666 9.552 1.00 97.69 109 ALA A N 1
ATOM 735 C CA . ALA A 1 109 ? -10.785 5.267 9.590 1.00 97.69 109 ALA A CA 1
ATOM 736 C C . ALA A 1 109 ? -10.171 4.940 10.960 1.00 97.69 109 ALA A C 1
ATOM 738 O O . ALA A 1 109 ? -9.591 5.829 11.587 1.00 97.69 109 ALA A O 1
ATOM 739 N N . ASP A 1 110 ? -10.206 3.667 11.352 1.00 97.44 110 ASP A N 1
ATOM 740 C CA . ASP A 1 110 ? -9.527 3.128 12.537 1.00 97.44 110 ASP A CA 1
ATOM 741 C C . ASP A 1 110 ? -8.323 2.252 12.142 1.00 97.44 110 ASP A C 1
ATOM 743 O O . ASP A 1 110 ? -7.299 2.227 12.831 1.00 97.44 110 ASP A O 1
ATOM 747 N N . VAL A 1 111 ? -8.398 1.572 10.991 1.00 98.44 111 VAL A N 1
ATOM 748 C CA . VAL A 1 111 ? -7.328 0.727 10.447 1.00 98.44 111 VAL A CA 1
ATOM 749 C C . VAL A 1 111 ? -7.070 1.069 8.984 1.00 98.44 111 VAL A C 1
ATOM 751 O O . VAL A 1 111 ? -7.906 0.870 8.103 1.00 98.44 111 VAL A O 1
ATOM 754 N N . VAL A 1 112 ? -5.848 1.513 8.692 1.00 98.75 112 VAL A N 1
ATOM 755 C CA . VAL A 1 112 ? -5.417 1.840 7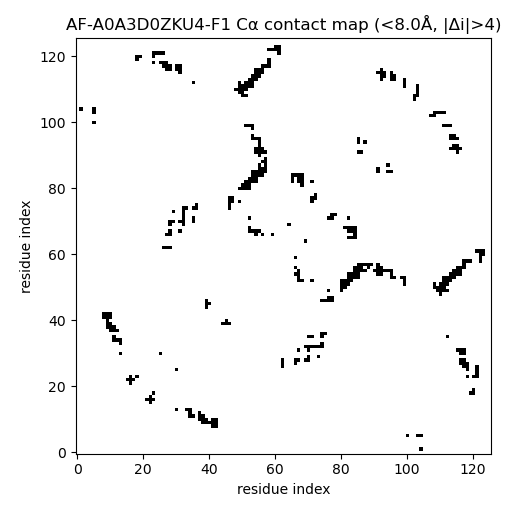.328 1.00 98.75 112 VAL A CA 1
ATOM 756 C C . VAL A 1 112 ? -4.192 1.022 6.945 1.00 98.75 112 VAL A C 1
ATOM 758 O O . VAL A 1 112 ? -3.190 1.005 7.660 1.00 98.75 112 VAL A O 1
ATOM 761 N N . VAL A 1 113 ? -4.232 0.403 5.766 1.00 98.88 113 VAL A N 1
ATOM 762 C CA . VAL A 1 113 ? -3.038 -0.151 5.120 1.00 98.88 113 VAL A CA 1
ATOM 763 C C . VAL A 1 113 ? -2.438 0.921 4.221 1.00 98.88 113 VAL A C 1
ATOM 765 O O . VAL A 1 113 ? -3.077 1.380 3.275 1.00 98.88 113 VAL A O 1
ATOM 768 N N . ALA A 1 114 ? -1.191 1.304 4.485 1.00 98.88 114 ALA A N 1
ATOM 769 C CA . ALA A 1 114 ? -0.474 2.279 3.675 1.00 98.88 114 ALA A CA 1
ATOM 770 C C . ALA A 1 114 ? 0.931 1.797 3.303 1.00 98.88 114 ALA A C 1
ATOM 772 O O . ALA A 1 114 ? 1.636 1.213 4.125 1.00 98.88 114 ALA A O 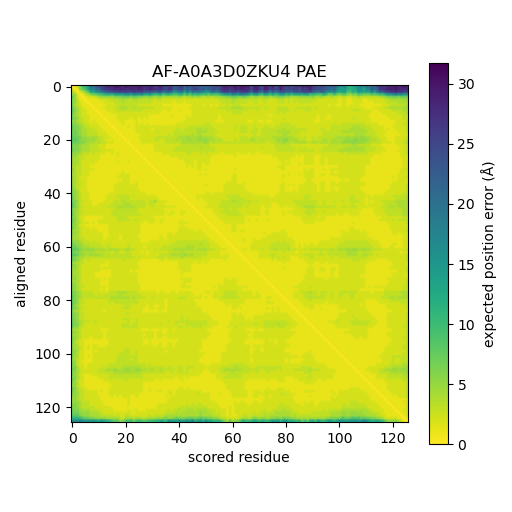1
ATOM 773 N N . GLY A 1 115 ? 1.363 2.060 2.070 1.00 98.75 115 GLY A N 1
ATOM 774 C CA . GLY A 1 115 ? 2.687 1.645 1.611 1.00 98.75 115 GLY A CA 1
ATOM 775 C C . GLY A 1 115 ? 2.973 2.007 0.161 1.00 98.75 115 GLY A C 1
ATOM 776 O O . GLY A 1 115 ? 2.423 2.965 -0.379 1.00 98.75 115 GLY A O 1
ATOM 777 N N . GLY A 1 116 ? 3.850 1.242 -0.485 1.00 98.75 116 GLY A N 1
ATOM 778 C CA . GLY A 1 116 ? 4.203 1.437 -1.887 1.00 98.75 116 GLY A CA 1
ATOM 779 C C . GLY A 1 116 ? 4.560 0.131 -2.584 1.00 98.75 116 GLY A C 1
ATOM 780 O O . GLY A 1 116 ? 4.934 -0.846 -1.938 1.00 98.75 116 GLY A O 1
ATOM 781 N N . GLN A 1 117 ? 4.450 0.140 -3.906 1.00 98.81 117 GLN A N 1
ATOM 782 C CA . GLN A 1 117 ? 4.803 -0.969 -4.782 1.00 98.81 117 GLN A CA 1
ATOM 783 C C . GLN A 1 117 ? 5.365 -0.427 -6.097 1.00 98.81 117 GLN A C 1
ATOM 785 O O . GLN A 1 117 ? 4.974 0.647 -6.547 1.00 98.81 117 GLN A O 1
ATOM 790 N N . GLU A 1 118 ? 6.279 -1.166 -6.720 1.00 98.75 118 GLU A N 1
ATOM 791 C CA . GLU A 1 118 ? 6.812 -0.805 -8.032 1.00 98.75 118 GLU A CA 1
ATOM 792 C C . GLU A 1 118 ? 7.362 -2.041 -8.747 1.00 98.75 118 GLU A C 1
ATOM 794 O O . GLU A 1 118 ? 7.896 -2.947 -8.103 1.00 98.75 118 GLU A O 1
ATOM 799 N N . SER A 1 119 ? 7.262 -2.070 -10.077 1.00 98.38 119 SER A N 1
ATOM 800 C CA . SER A 1 119 ? 7.964 -3.056 -10.907 1.00 98.38 119 SER A CA 1
ATOM 801 C C . SER A 1 119 ? 8.524 -2.381 -12.150 1.00 98.38 119 SER A C 1
ATOM 803 O O . SER A 1 119 ? 7.906 -2.353 -13.210 1.00 98.38 119 SER A O 1
ATOM 805 N N . MET A 1 120 ? 9.740 -1.848 -12.018 1.00 98.19 120 MET A N 1
ATOM 806 C CA . MET A 1 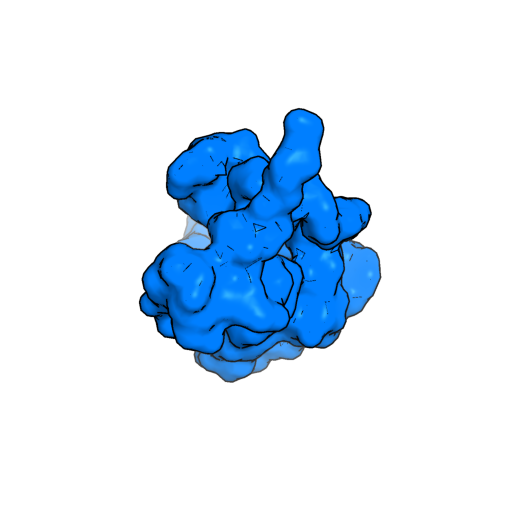120 ? 10.442 -1.207 -13.135 1.00 98.19 120 MET A CA 1
ATOM 807 C C . MET A 1 120 ? 10.709 -2.182 -14.288 1.00 98.19 120 MET A C 1
ATOM 809 O O . MET A 1 120 ? 10.723 -1.774 -15.442 1.00 98.19 120 MET A O 1
ATOM 813 N N . SER A 1 121 ? 10.895 -3.471 -13.985 1.00 98.12 121 SER A N 1
ATOM 814 C CA . SER A 1 121 ? 11.156 -4.504 -14.997 1.00 98.12 121 SER A CA 1
ATOM 815 C C . SER A 1 121 ? 9.942 -4.798 -15.886 1.00 98.12 121 SER A C 1
ATOM 817 O O . SER A 1 121 ? 10.118 -5.337 -16.970 1.00 98.12 121 SER A O 1
ATOM 819 N N . GLN A 1 122 ? 8.725 -4.476 -15.433 1.00 97.25 122 GLN A N 1
ATOM 820 C CA . GLN A 1 122 ? 7.488 -4.666 -16.203 1.00 97.25 122 GLN A CA 1
ATOM 821 C C . GLN A 1 122 ? 6.920 -3.353 -16.758 1.00 97.25 122 GLN A C 1
ATOM 823 O O . GLN A 1 122 ? 5.812 -3.347 -17.291 1.00 97.25 122 GLN A O 1
ATOM 828 N N . ALA A 1 123 ? 7.649 -2.241 -16.639 1.00 97.06 123 ALA A N 1
ATOM 829 C CA . ALA A 1 123 ? 7.223 -0.974 -17.215 1.00 97.06 123 ALA A CA 1
ATOM 830 C C . ALA A 1 123 ? 7.277 -1.052 -18.757 1.00 97.06 123 ALA A C 1
ATOM 832 O O . ALA A 1 123 ? 8.335 -1.373 -19.304 1.00 97.06 123 ALA A O 1
ATOM 833 N N . PRO A 1 124 ? 6.167 -0.786 -19.470 1.00 96.19 124 PRO A N 1
ATOM 834 C CA . PRO A 1 124 ? 6.132 -0.878 -20.925 1.00 96.19 124 PRO A CA 1
ATOM 835 C C . PRO A 1 124 ? 6.781 0.341 -21.597 1.00 96.19 124 PRO A C 1
ATOM 837 O O . PRO A 1 124 ? 6.925 1.406 -20.994 1.00 96.19 124 PRO A O 1
ATOM 840 N N . HIS A 1 125 ? 7.106 0.191 -22.881 1.00 94.38 125 HIS A N 1
ATOM 841 C CA . HIS A 1 125 ? 7.357 1.320 -23.779 1.00 94.38 125 HIS A CA 1
ATOM 842 C C . HIS A 1 125 ? 6.019 1.895 -24.278 1.00 94.38 125 HIS A C 1
ATOM 844 O O . HIS A 1 125 ? 5.069 1.133 -24.473 1.00 94.38 125 HIS A O 1
ATOM 850 N N . LEU A 1 126 ? 5.949 3.220 -24.453 1.00 83.62 126 LEU A N 1
ATOM 851 C CA . LEU A 1 126 ? 4.772 3.961 -24.930 1.00 83.62 126 LEU A CA 1
ATOM 852 C C . LEU A 1 126 ? 5.039 4.593 -26.294 1.00 83.62 126 LEU A C 1
ATOM 854 O O . LEU A 1 126 ? 6.193 5.033 -26.503 1.00 83.62 126 LEU A O 1
#

pLDDT: mean 97.07, std 6.02, range [56.84, 98.94]

Radius of gyration: 14.39 Å; Cα contacts (8 Å, |Δi|>4): 232; chains: 1; bounding box: 34×30×47 Å

Foldseek 3Di:
DDPDDDDQLFFFADDDADQVGDCLVPALLRRLLVGQLRRCVSSVHDLAQAQEEEEEEAQCVPCDDFSRCSSSVSNVRDPNRYYHYDYPDVCRQVVQVVVQVVCCVVVVHDHYHGGYTYNPSPRDDD

Mean predicted aligned error: 2.62 Å

Nearest PDB structures (foldseek):
  8ecm-assembly5_E  TM=9.957E-01  e=3.446E-12  Bacillota bacterium
  7cw5-assembly1_B  TM=9.965E-01  e=6.230E-12  Bacillus cereus ATCC 14579
  7lcl-assembly1_C  TM=9.892E-01  e=5.114E-12  Zoogloea ramigera
  2f2s-assembly2_D-2  TM=9.948E-01  e=1.785E-11  Homo sapiens
  7ei4-assembly1_C  TM=9.670E-01  e=2.830E-11  [Empedobacter] haloabium

Solvent-accessible surface area (backbone atoms only — not comparable to full-atom values): 6992 Å² total; per-residue (Å²): 128,85,90,72,85,88,78,87,68,47,75,57,69,69,86,86,57,56,83,74,39,90,48,36,92,46,52,30,39,58,51,29,10,55,20,49,35,50,13,33,62,67,42,69,50,61,46,81,66,40,47,34,38,28,22,8,39,63,82,54,62,90,57,64,80,52,43,27,39,52,11,39,46,72,36,60,28,51,86,85,31,52,51,40,59,37,68,55,58,94,45,8,30,62,50,17,38,55,52,42,52,47,34,47,75,70,69,76,34,92,32,64,50,52,30,54,34,71,35,79,54,60,53,70,89,132